Protein AF-A0ABD3VB30-F1 (afdb_monomer_lite)

Foldseek 3Di:
DPPPPPVVVVVVVVLLVCQQPVQVLLPDPVLLVDALVVLLVNLLALQRPDQLLSNVVSLLSNLCSQCVVVVHPSALVSSLVRNPCVVQSRQLLRHDPVSCVVPVVVRNVDDPVRSVVSNCVNVVNDPDPPRSHDNDHRDHDPPPPPPVPPPPPPPPPDPDDDDPPDD

InterPro domains:
  IPR011705 BTB/Kelch-associated [PF07707] (2-70)
  IPR011705 BTB/Kelch-associated [SM00875] (1-105)

pLDDT: mean 73.61, std 15.37, range [35.5, 89.62]

Structure (mmCIF, N/CA/C/O backbone):
data_AF-A0ABD3VB30-F1
#
_entry.id   AF-A0ABD3VB30-F1
#
loop_
_atom_site.group_PDB
_atom_site.id
_atom_site.type_symbol
_atom_site.label_atom_id
_atom_site.label_alt_id
_atom_site.label_comp_id
_atom_site.label_asym_id
_atom_site.label_entity_id
_atom_site.label_seq_id
_atom_site.pdbx_PDB_ins_code
_atom_site.Cartn_x
_atom_site.Cartn_y
_atom_site.Cartn_z
_atom_site.occupancy
_atom_site.B_iso_or_equiv
_atom_site.auth_seq_id
_atom_site.auth_comp_id
_atom_site.auth_asym_id
_atom_site.auth_atom_id
_atom_site.pdbx_PDB_model_num
ATOM 1 N N . GLN A 1 1 ? -38.540 21.978 3.008 1.00 35.50 1 GLN A N 1
ATOM 2 C CA . GLN A 1 1 ? -37.310 22.516 3.621 1.00 35.50 1 GLN A CA 1
ATOM 3 C C . GLN A 1 1 ? -36.183 21.569 3.245 1.00 35.50 1 GLN A C 1
ATOM 5 O O . GLN A 1 1 ? -36.237 20.411 3.635 1.00 35.50 1 GLN A O 1
ATOM 10 N N . ALA A 1 2 ? -35.261 22.002 2.384 1.00 47.16 2 ALA A N 1
ATOM 11 C CA . ALA A 1 2 ? -34.081 21.217 2.035 1.00 47.16 2 ALA A CA 1
ATOM 12 C C . ALA A 1 2 ? -33.052 21.445 3.144 1.00 47.16 2 ALA A C 1
ATOM 14 O O . ALA A 1 2 ? -32.508 22.540 3.268 1.00 47.16 2 ALA A O 1
ATOM 15 N N . GLN A 1 3 ? -32.883 20.448 4.011 1.00 53.75 3 GLN A N 1
ATOM 16 C CA . GLN A 1 3 ? -31.856 20.462 5.042 1.00 53.75 3 GLN A CA 1
ATOM 17 C C . GLN A 1 3 ? -30.512 20.403 4.309 1.00 53.75 3 GLN A C 1
ATOM 19 O O . GLN A 1 3 ? -30.186 19.378 3.712 1.00 53.75 3 GLN A O 1
ATOM 24 N N . ALA A 1 4 ? -29.769 21.508 4.298 1.00 54.00 4 ALA A N 1
ATOM 25 C CA . ALA A 1 4 ? -28.355 21.487 3.964 1.00 54.00 4 ALA A CA 1
ATOM 26 C C . ALA A 1 4 ? -27.682 20.610 5.024 1.00 54.00 4 ALA A C 1
ATOM 28 O O . ALA A 1 4 ? -27.424 21.050 6.141 1.00 54.00 4 ALA A O 1
ATOM 29 N N . LEU A 1 5 ? -27.543 19.320 4.726 1.00 52.91 5 LEU A N 1
ATOM 30 C CA . LEU A 1 5 ? -26.674 18.448 5.491 1.00 52.91 5 LEU A CA 1
ATOM 31 C C . LEU A 1 5 ? -25.276 18.987 5.221 1.00 52.91 5 LEU A C 1
ATOM 33 O O . LEU A 1 5 ? -24.788 18.842 4.103 1.00 52.91 5 LEU A O 1
ATOM 37 N N . ASP A 1 6 ? -24.711 19.687 6.206 1.00 56.53 6 ASP A N 1
ATOM 38 C CA . ASP A 1 6 ? -23.321 20.133 6.211 1.00 56.53 6 ASP A CA 1
ATOM 39 C C . ASP A 1 6 ? -22.453 19.003 5.642 1.00 56.53 6 ASP A C 1
ATOM 41 O O . ASP A 1 6 ? -22.332 17.938 6.253 1.00 56.53 6 ASP A O 1
ATOM 45 N N . GLU A 1 7 ? -21.903 19.188 4.436 1.00 57.97 7 GLU A N 1
ATOM 46 C CA . GLU A 1 7 ? -21.161 18.143 3.707 1.00 57.97 7 GLU A CA 1
ATOM 47 C C . GLU A 1 7 ? -20.007 17.558 4.548 1.00 57.97 7 GLU A C 1
ATOM 49 O O . GLU A 1 7 ? -19.582 16.416 4.358 1.00 57.97 7 GLU A O 1
ATOM 54 N N . THR A 1 8 ? -19.539 18.324 5.534 1.00 60.62 8 THR A N 1
ATOM 55 C CA . THR A 1 8 ? -18.511 17.958 6.509 1.00 60.62 8 THR A CA 1
ATOM 56 C C . THR A 1 8 ? -18.956 16.868 7.489 1.00 60.62 8 THR A C 1
ATOM 58 O O . THR A 1 8 ? -18.153 15.995 7.822 1.00 60.62 8 THR A O 1
ATOM 61 N N . ASP A 1 9 ? -20.221 16.850 7.912 1.00 65.31 9 ASP A N 1
ATOM 62 C CA . ASP A 1 9 ? -20.732 15.880 8.890 1.00 65.31 9 ASP A CA 1
ATOM 63 C C . ASP A 1 9 ? -20.944 14.497 8.251 1.00 65.31 9 ASP A C 1
ATOM 65 O O . ASP A 1 9 ? -20.648 13.459 8.852 1.00 65.31 9 ASP A O 1
ATOM 69 N N . LEU A 1 10 ? -21.384 14.473 6.986 1.00 71.62 10 LEU A N 1
ATOM 70 C CA . LEU A 1 10 ? -21.533 13.235 6.220 1.00 71.62 10 LEU A CA 1
ATOM 71 C C . LEU A 1 10 ? -20.173 12.614 5.885 1.00 71.62 10 LEU A C 1
ATOM 73 O O . LEU A 1 10 ? -19.992 11.412 6.073 1.00 71.62 10 LEU A O 1
ATOM 77 N N . SER A 1 11 ? -19.210 13.431 5.446 1.00 72.75 11 SER A N 1
ATOM 78 C CA . SER A 1 11 ? -17.846 12.974 5.158 1.00 72.75 11 SER A CA 1
ATOM 79 C C . SER A 1 11 ? -17.193 12.331 6.388 1.00 72.75 11 SER A C 1
ATOM 81 O O . SER A 1 11 ? -16.650 11.227 6.299 1.00 72.75 11 SER A O 1
ATOM 83 N N . SER A 1 12 ? -17.348 12.958 7.561 1.00 73.12 12 SER A N 1
ATOM 84 C CA . SER A 1 12 ? -16.857 12.423 8.836 1.00 73.12 12 SER A CA 1
ATOM 85 C C . SER A 1 12 ? -17.501 11.073 9.180 1.00 73.12 12 SER A C 1
ATOM 87 O O . SER A 1 12 ? -16.804 10.087 9.411 1.00 73.12 12 SER A O 1
ATOM 89 N N . LYS A 1 13 ? -18.836 10.974 9.101 1.00 78.88 13 LYS A N 1
ATOM 90 C CA . LYS A 1 13 ? -19.569 9.721 9.366 1.00 78.88 13 LYS A CA 1
ATOM 91 C C . LYS A 1 13 ? -19.205 8.590 8.403 1.00 78.88 13 LYS A C 1
ATOM 93 O O . LYS A 1 13 ? -19.148 7.428 8.809 1.00 78.88 13 LYS A O 1
ATOM 98 N N . CYS A 1 14 ? -18.976 8.904 7.130 1.00 80.19 14 CYS A N 1
ATOM 99 C CA . CYS A 1 14 ? -18.524 7.926 6.145 1.00 80.19 14 CYS A CA 1
ATOM 100 C C . CYS A 1 14 ? -17.119 7.415 6.474 1.00 80.19 14 CYS A C 1
ATOM 102 O O . CYS A 1 14 ? -16.885 6.206 6.432 1.00 80.19 14 CYS A O 1
ATOM 104 N N . LEU A 1 15 ? -16.200 8.311 6.841 1.00 79.50 15 LEU A N 1
ATOM 105 C CA . LEU A 1 15 ? -14.850 7.928 7.238 1.00 79.50 15 LEU A CA 1
ATOM 106 C C . LEU A 1 15 ? -14.857 7.082 8.517 1.00 79.50 15 LEU A C 1
ATOM 108 O O . LEU A 1 15 ? -14.156 6.073 8.566 1.00 79.50 15 LEU A O 1
ATOM 112 N N . ASP A 1 16 ? -15.695 7.410 9.501 1.00 81.88 16 ASP A N 1
ATOM 113 C CA . ASP A 1 16 ? -15.880 6.604 10.716 1.00 81.88 16 ASP A CA 1
ATOM 114 C C . ASP A 1 16 ? -16.354 5.184 10.387 1.00 81.88 16 ASP A C 1
ATOM 116 O O . ASP A 1 16 ? -15.832 4.201 10.921 1.00 81.88 16 ASP A O 1
ATOM 120 N N . PHE A 1 17 ? -17.319 5.053 9.473 1.00 83.38 17 PHE A N 1
ATOM 121 C CA . PHE A 1 17 ? -17.816 3.751 9.037 1.00 83.38 17 PHE A CA 1
ATOM 122 C C . PHE A 1 17 ? -16.722 2.919 8.356 1.00 83.38 17 PHE A C 1
ATOM 124 O O . PHE A 1 17 ? -16.582 1.729 8.654 1.00 83.38 17 PHE A O 1
ATOM 131 N N . ILE A 1 18 ? -15.928 3.541 7.479 1.00 83.88 18 ILE A N 1
ATOM 132 C CA . ILE A 1 18 ? -14.788 2.891 6.815 1.00 83.88 18 ILE A CA 1
ATOM 133 C C . ILE A 1 18 ? -13.742 2.474 7.849 1.00 83.88 18 ILE A C 1
ATOM 135 O O . ILE A 1 18 ? -13.238 1.357 7.806 1.00 83.88 18 ILE A O 1
ATOM 139 N N . THR A 1 19 ? -13.460 3.345 8.815 1.00 81.88 19 THR A N 1
ATOM 140 C CA . THR A 1 19 ? -12.479 3.113 9.877 1.00 81.88 19 THR A CA 1
ATOM 141 C C . THR A 1 19 ? -12.873 1.906 10.733 1.00 81.88 19 THR A C 1
ATOM 143 O O . THR A 1 19 ? -12.047 1.028 10.991 1.00 81.88 19 THR A O 1
ATOM 146 N N . GLN A 1 20 ? -14.156 1.791 11.088 1.00 83.06 20 GLN A N 1
ATOM 147 C CA . GLN A 1 20 ? -14.700 0.659 11.845 1.00 83.06 20 GLN A CA 1
ATOM 148 C C . GLN A 1 20 ? -14.728 -0.651 11.046 1.00 83.06 20 GLN A C 1
ATOM 150 O O . GLN A 1 20 ? -14.492 -1.718 11.613 1.00 83.06 20 GLN A O 1
ATOM 155 N N . ASN A 1 21 ? -14.993 -0.579 9.739 1.00 82.94 21 ASN A N 1
ATOM 156 C CA . ASN A 1 21 ? -15.142 -1.739 8.856 1.00 82.94 21 ASN A CA 1
ATOM 157 C C . ASN A 1 21 ? -13.941 -1.932 7.916 1.00 82.94 21 ASN A C 1
ATOM 159 O O . ASN A 1 21 ? -14.098 -2.511 6.843 1.00 82.94 21 ASN A O 1
ATOM 163 N N . GLY A 1 22 ? -12.750 -1.473 8.316 1.00 82.31 22 GLY A N 1
ATOM 164 C CA . GLY A 1 22 ? -11.559 -1.430 7.460 1.00 82.31 22 GLY A CA 1
ATOM 165 C C . GLY A 1 22 ? -11.273 -2.744 6.734 1.00 82.31 22 GLY A C 1
ATOM 166 O O . GLY A 1 22 ? -11.151 -2.745 5.515 1.00 82.31 22 GLY A O 1
ATOM 167 N N . HIS A 1 23 ? -11.267 -3.865 7.460 1.00 83.19 23 HIS A N 1
ATOM 168 C CA . HIS A 1 23 ? -11.103 -5.207 6.886 1.00 83.19 23 HIS A CA 1
ATOM 169 C C . HIS A 1 23 ? -12.081 -5.520 5.735 1.00 83.19 23 HIS A C 1
ATOM 171 O O . HIS A 1 23 ? -11.662 -6.012 4.693 1.00 83.19 23 HIS A O 1
ATOM 177 N N . LEU A 1 24 ? -13.374 -5.195 5.875 1.00 83.62 24 LEU A N 1
ATOM 178 C CA . LEU A 1 24 ? -14.367 -5.453 4.825 1.00 83.62 24 LEU A CA 1
ATOM 179 C C . LEU A 1 24 ? -14.159 -4.536 3.629 1.00 83.62 24 LEU A C 1
ATOM 181 O O . LEU A 1 24 ? -14.258 -4.991 2.494 1.00 83.62 24 LEU A O 1
ATOM 185 N N . VAL A 1 25 ? -13.891 -3.253 3.891 1.00 85.75 25 VAL A N 1
ATOM 186 C CA . VAL A 1 25 ? -13.749 -2.228 2.851 1.00 85.75 25 VAL A CA 1
ATOM 187 C C . VAL A 1 25 ? -12.532 -2.507 1.977 1.00 85.75 25 VAL A C 1
ATOM 189 O O . VAL A 1 25 ? -12.643 -2.412 0.760 1.00 85.75 25 VAL A O 1
ATOM 192 N N . LEU A 1 26 ? -11.404 -2.901 2.574 1.00 84.75 26 LEU A N 1
ATOM 193 C CA . LEU A 1 26 ? -10.171 -3.209 1.842 1.00 84.75 26 LEU A CA 1
ATOM 194 C C . LEU A 1 26 ? -10.295 -4.456 0.957 1.00 84.75 26 LEU A C 1
ATOM 196 O O . LEU A 1 26 ? -9.624 -4.537 -0.064 1.00 84.75 26 LEU A O 1
ATOM 200 N N . GLN A 1 27 ? -11.165 -5.402 1.318 1.00 81.44 27 GLN A N 1
ATOM 201 C CA . GLN A 1 27 ? -11.420 -6.611 0.528 1.00 81.44 27 GLN A CA 1
ATOM 202 C C . GLN A 1 27 ? -12.410 -6.384 -0.629 1.00 81.44 27 GLN A C 1
ATOM 204 O O . GLN A 1 27 ? -12.582 -7.265 -1.471 1.00 81.44 27 GLN A O 1
ATOM 209 N N . GLN A 1 28 ? -13.101 -5.239 -0.684 1.00 83.62 28 GLN A N 1
ATOM 210 C CA . GLN A 1 28 ? -14.026 -4.958 -1.781 1.00 83.62 28 GLN A CA 1
ATOM 211 C C . GLN A 1 28 ? -13.275 -4.524 -3.041 1.00 83.62 28 GLN A C 1
ATOM 213 O O . GLN A 1 28 ? -12.487 -3.584 -3.009 1.00 83.62 28 GLN A O 1
ATOM 218 N N . LEU A 1 29 ? -13.663 -5.074 -4.194 1.00 77.94 29 LEU A N 1
ATOM 219 C CA . LEU A 1 29 ? -13.199 -4.610 -5.514 1.00 77.94 29 LEU A CA 1
ATOM 220 C C . LEU A 1 29 ? -13.526 -3.128 -5.769 1.00 77.94 29 LEU A C 1
ATOM 222 O O . LEU A 1 29 ? -12.860 -2.440 -6.541 1.00 77.94 29 LEU A O 1
ATOM 226 N N . SER A 1 30 ? -14.557 -2.598 -5.106 1.00 82.00 30 SER A N 1
ATOM 227 C CA . SER A 1 30 ? -14.890 -1.172 -5.163 1.00 82.00 30 SER A CA 1
ATOM 228 C C . SER A 1 30 ? -13.769 -0.282 -4.617 1.00 82.00 30 SER A C 1
ATOM 230 O O . SER A 1 30 ? -13.663 0.866 -5.039 1.00 82.00 30 SER A O 1
ATOM 232 N N . PHE A 1 31 ? -12.919 -0.798 -3.724 1.00 82.75 31 PHE A N 1
ATOM 233 C CA . PHE A 1 31 ? -11.781 -0.063 -3.181 1.00 82.75 31 PHE A CA 1
ATOM 234 C C . PHE A 1 31 ? -10.715 0.224 -4.244 1.00 82.75 31 PHE A C 1
ATOM 236 O O . PHE A 1 31 ? -10.169 1.323 -4.288 1.00 82.75 31 PHE A O 1
ATOM 243 N N . GLU A 1 32 ? -10.488 -0.713 -5.165 1.00 82.19 32 GLU A N 1
ATOM 244 C CA . GLU A 1 32 ? -9.533 -0.573 -6.274 1.00 82.19 32 GLU A CA 1
ATOM 245 C C . GLU A 1 32 ? -9.951 0.486 -7.309 1.00 82.19 32 GLU A C 1
ATOM 247 O O . GLU A 1 32 ? -9.162 0.857 -8.176 1.00 82.19 32 GLU A O 1
ATOM 252 N N . ASN A 1 33 ? -11.193 0.974 -7.230 1.00 83.56 33 ASN A N 1
ATOM 253 C CA . ASN A 1 33 ? -11.726 2.033 -8.089 1.00 83.56 33 ASN A CA 1
ATOM 254 C C . ASN A 1 33 ? -11.655 3.426 -7.441 1.00 83.56 33 ASN A C 1
ATOM 256 O O . ASN A 1 33 ? -12.040 4.418 -8.065 1.00 83.56 33 ASN A O 1
ATOM 260 N N . LEU A 1 34 ? -11.211 3.519 -6.184 1.00 84.94 34 LEU A N 1
ATOM 261 C CA . LEU A 1 34 ? -11.086 4.794 -5.485 1.00 84.94 34 LEU A CA 1
ATOM 262 C C . LEU A 1 34 ? -9.894 5.600 -6.004 1.00 84.94 34 LEU A C 1
ATOM 264 O O . LEU A 1 34 ? -8.911 5.060 -6.497 1.00 84.94 34 LEU A O 1
ATOM 268 N N . SER A 1 35 ? -9.957 6.924 -5.850 1.00 84.44 35 SER A N 1
ATOM 269 C CA . SER A 1 35 ? -8.809 7.773 -6.174 1.00 84.44 35 SER A CA 1
ATOM 270 C C . SER A 1 35 ? -7.669 7.563 -5.173 1.00 84.44 35 SER A C 1
ATOM 272 O O . SER A 1 35 ? -7.907 7.325 -3.984 1.00 84.44 35 SER A O 1
ATOM 274 N N . SER A 1 36 ? -6.425 7.736 -5.628 1.00 81.88 36 SER A N 1
ATOM 275 C CA . SER A 1 36 ? -5.237 7.674 -4.766 1.00 81.88 36 SER A CA 1
ATOM 276 C C . SER A 1 36 ? -5.339 8.602 -3.551 1.00 81.88 36 SER A C 1
ATOM 278 O O . SER A 1 36 ? -4.949 8.211 -2.455 1.00 81.88 36 SER A O 1
ATOM 280 N N . TYR A 1 37 ? -5.937 9.786 -3.719 1.00 83.00 37 TYR A N 1
ATOM 281 C CA . TYR A 1 37 ? -6.192 10.739 -2.638 1.00 83.00 37 TYR A CA 1
ATOM 282 C C . TYR A 1 37 ? -7.148 10.183 -1.571 1.00 83.00 37 TYR A C 1
ATOM 284 O O . TYR A 1 37 ? -6.873 10.276 -0.376 1.00 83.00 37 TYR A O 1
ATOM 292 N N . CYS A 1 38 ? -8.258 9.563 -1.984 1.00 84.00 38 CYS A N 1
ATOM 293 C CA . CYS A 1 38 ? -9.205 8.948 -1.050 1.00 84.00 38 CYS A CA 1
ATOM 294 C C . CYS A 1 38 ? -8.544 7.817 -0.256 1.00 84.00 38 CYS A C 1
ATOM 296 O O . CYS A 1 38 ? -8.723 7.719 0.956 1.00 84.00 38 CYS A O 1
ATOM 298 N N . VAL A 1 39 ? -7.749 6.985 -0.929 1.00 86.25 39 VAL A N 1
ATOM 299 C CA . VAL A 1 39 ? -7.036 5.884 -0.277 1.00 86.25 39 VAL A CA 1
ATOM 300 C C . VAL A 1 39 ? -5.971 6.410 0.685 1.00 86.25 39 VAL A C 1
ATOM 302 O O . VAL A 1 39 ? -5.839 5.896 1.795 1.00 86.25 39 VAL A O 1
ATOM 305 N N . GLU A 1 40 ? -5.270 7.484 0.326 1.00 85.75 40 GLU A N 1
ATOM 306 C CA . GLU A 1 40 ? -4.315 8.154 1.210 1.00 85.75 40 GLU A CA 1
ATOM 307 C C . GLU A 1 40 ? -4.979 8.639 2.505 1.00 85.75 40 GLU A C 1
ATOM 309 O O . GLU A 1 40 ? -4.444 8.406 3.590 1.00 85.75 40 GLU A O 1
ATOM 314 N N . LEU A 1 41 ? -6.167 9.247 2.417 1.00 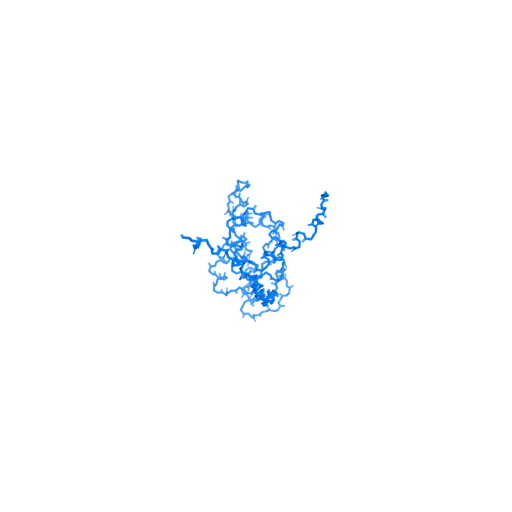83.19 41 LEU A N 1
ATOM 315 C CA . LEU A 1 41 ? -6.931 9.679 3.590 1.00 83.19 41 LEU A CA 1
ATOM 316 C C . LEU A 1 41 ? -7.298 8.510 4.510 1.00 83.19 41 LEU A C 1
ATOM 318 O O . LEU A 1 41 ? -7.182 8.649 5.727 1.00 83.19 41 LEU A O 1
ATOM 322 N N . ILE A 1 42 ? -7.699 7.369 3.942 1.00 84.94 42 ILE A N 1
ATOM 323 C CA . ILE A 1 42 ? -8.078 6.165 4.697 1.00 84.94 42 ILE A CA 1
ATOM 324 C C . ILE A 1 42 ? -6.851 5.536 5.371 1.00 84.94 42 ILE A C 1
ATOM 326 O O . ILE A 1 42 ? -6.888 5.202 6.554 1.00 84.94 42 ILE A O 1
ATOM 330 N N . ILE A 1 43 ? -5.735 5.392 4.649 1.00 83.00 43 ILE A N 1
ATOM 331 C CA . ILE A 1 43 ? -4.521 4.742 5.169 1.00 83.00 43 ILE A CA 1
ATOM 332 C C . ILE A 1 43 ? -3.834 5.602 6.234 1.00 83.00 43 ILE A C 1
ATOM 334 O O . ILE A 1 43 ? -3.306 5.052 7.207 1.00 83.00 43 ILE A O 1
ATOM 338 N N . LYS A 1 44 ? -3.893 6.935 6.098 1.00 81.94 44 LYS A N 1
ATOM 339 C CA . LYS A 1 44 ? -3.397 7.879 7.110 1.00 81.94 44 LYS A CA 1
ATOM 340 C C . LYS A 1 44 ? -4.103 7.733 8.457 1.00 81.94 44 LYS A C 1
ATOM 342 O O . LYS A 1 44 ? -3.476 8.013 9.480 1.00 81.94 44 LYS A O 1
ATOM 347 N N . GLN A 1 45 ? -5.354 7.265 8.491 1.00 79.25 45 GLN A N 1
ATOM 348 C CA . GLN A 1 45 ? -6.054 7.051 9.756 1.00 79.25 45 GLN A CA 1
ATOM 349 C C . GLN A 1 45 ? -5.357 5.972 10.594 1.00 79.25 45 GLN A C 1
ATOM 351 O O . GLN A 1 45 ? -5.179 4.820 10.182 1.00 79.25 45 GLN A O 1
ATOM 356 N N . ASN A 1 46 ? -4.975 6.349 11.816 1.00 74.56 46 ASN A N 1
ATOM 357 C CA . ASN A 1 46 ? -4.398 5.429 12.800 1.00 74.56 46 ASN A CA 1
ATOM 358 C C . ASN A 1 46 ? -5.442 4.469 13.387 1.00 74.56 46 ASN A C 1
ATOM 360 O O . ASN A 1 46 ? -5.069 3.489 14.023 1.00 74.56 46 ASN A O 1
ATOM 364 N N . GLU A 1 47 ? -6.725 4.753 13.184 1.00 76.88 47 GLU A N 1
ATOM 365 C CA . GLU A 1 47 ? -7.845 4.062 13.822 1.00 76.88 47 GLU A CA 1
ATOM 366 C C . GLU A 1 47 ? -8.471 2.962 12.959 1.00 76.88 47 GLU A C 1
ATOM 368 O O . GLU A 1 47 ? -9.397 2.286 13.403 1.00 76.88 47 GLU A O 1
ATOM 373 N N . LEU A 1 48 ? -7.964 2.757 11.737 1.00 81.44 48 LEU A N 1
ATOM 374 C CA . LEU A 1 48 ? -8.505 1.771 10.801 1.00 81.44 48 LEU A CA 1
ATOM 375 C C . LEU A 1 48 ? -8.387 0.350 11.373 1.00 81.44 48 LEU A C 1
ATOM 377 O O . LEU A 1 48 ? -7.283 -0.141 11.624 1.00 81.44 48 LEU A O 1
ATOM 381 N N . CYS A 1 49 ? -9.525 -0.327 11.519 1.00 81.12 49 CYS A N 1
ATOM 382 C CA . CYS A 1 49 ? -9.624 -1.726 11.929 1.00 81.12 49 CYS A CA 1
ATOM 383 C C . CYS A 1 49 ? -9.262 -2.675 10.770 1.00 81.12 49 CYS A C 1
ATOM 385 O O . CYS A 1 49 ? -10.146 -3.299 10.177 1.00 81.12 49 CYS A O 1
ATOM 387 N N . ALA A 1 50 ? -7.973 -2.772 10.436 1.00 83.31 50 ALA A N 1
ATOM 388 C CA . ALA A 1 50 ? -7.439 -3.680 9.417 1.00 83.31 50 ALA A CA 1
ATOM 389 C C . ALA A 1 50 ? -6.020 -4.150 9.765 1.00 83.31 50 ALA A C 1
ATOM 391 O O . ALA A 1 50 ? -5.287 -3.456 10.478 1.00 83.31 50 ALA A O 1
ATOM 392 N N . LYS A 1 51 ? -5.620 -5.313 9.241 1.00 84.44 51 LYS A N 1
ATOM 393 C CA . LYS A 1 51 ? -4.218 -5.749 9.301 1.00 84.44 51 LYS A CA 1
ATOM 394 C C . LYS A 1 51 ? -3.399 -4.998 8.255 1.00 84.44 51 LYS A C 1
ATOM 396 O O . LYS A 1 51 ? -3.894 -4.701 7.172 1.00 84.44 51 LYS A O 1
ATOM 401 N N . GLU A 1 52 ? -2.126 -4.731 8.538 1.00 86.50 52 GLU A N 1
ATOM 402 C CA . GLU A 1 52 ? -1.259 -4.065 7.551 1.00 86.50 52 GLU A CA 1
ATOM 403 C C . GLU A 1 52 ? -1.013 -4.930 6.303 1.00 86.50 52 GLU A C 1
ATOM 405 O O . GLU A 1 52 ? -0.795 -4.384 5.227 1.00 86.50 52 GLU A O 1
ATOM 410 N N . GLU A 1 53 ? -1.129 -6.258 6.419 1.00 86.50 53 GLU A N 1
ATOM 411 C CA . GLU A 1 53 ? -1.110 -7.185 5.276 1.00 86.50 53 GLU A CA 1
ATOM 412 C C . GLU A 1 53 ? -2.248 -6.878 4.290 1.00 86.50 53 GLU A C 1
ATOM 414 O O . GLU A 1 53 ? -2.001 -6.715 3.098 1.00 86.50 53 GLU A O 1
ATOM 419 N N . GLU A 1 54 ? -3.476 -6.705 4.796 1.00 87.31 54 GLU A N 1
ATOM 420 C CA . GLU A 1 54 ? -4.658 -6.377 3.983 1.00 87.31 54 GLU A CA 1
ATOM 421 C C . GLU A 1 54 ? -4.530 -4.989 3.349 1.00 87.31 54 GLU A C 1
ATOM 423 O O . GLU A 1 54 ? -4.909 -4.776 2.201 1.00 87.31 54 GLU A O 1
ATOM 428 N N . VAL A 1 55 ? -3.958 -4.032 4.086 1.00 87.75 55 VAL A N 1
ATOM 429 C CA . VAL A 1 55 ? -3.695 -2.682 3.570 1.00 87.75 55 VAL A CA 1
ATOM 430 C C . VAL A 1 55 ? -2.693 -2.742 2.420 1.00 87.75 55 VAL A C 1
ATOM 432 O O . VAL A 1 55 ? -2.890 -2.075 1.407 1.00 87.75 55 VAL A O 1
ATOM 435 N N . TYR A 1 56 ? -1.635 -3.544 2.553 1.00 88.50 56 TYR A N 1
ATOM 436 C CA . TYR A 1 56 ? -0.646 -3.720 1.496 1.00 88.50 56 TYR A CA 1
ATOM 437 C C . TYR A 1 56 ? -1.259 -4.351 0.240 1.00 88.50 56 TYR A C 1
ATOM 439 O O . TYR A 1 56 ? -1.050 -3.838 -0.860 1.00 88.50 56 TYR A O 1
ATOM 447 N N . GLU A 1 57 ? -2.054 -5.415 0.394 1.00 88.38 57 GLU A N 1
ATOM 448 C CA . GLU A 1 57 ? -2.745 -6.054 -0.734 1.00 88.38 57 GLU A CA 1
ATOM 449 C C . GLU A 1 57 ? -3.704 -5.089 -1.435 1.00 88.38 57 GLU A C 1
ATOM 451 O O . GLU A 1 57 ? -3.672 -4.977 -2.661 1.00 88.38 57 GLU A O 1
ATOM 456 N N . ALA A 1 58 ? -4.486 -4.323 -0.675 1.00 88.12 58 ALA A N 1
ATOM 457 C CA . ALA A 1 58 ? -5.416 -3.348 -1.231 1.00 88.12 58 ALA A CA 1
ATOM 458 C C . ALA A 1 58 ? -4.697 -2.222 -1.997 1.00 88.12 58 ALA A C 1
ATOM 460 O O . ALA A 1 58 ? -5.136 -1.817 -3.073 1.00 88.12 58 ALA A O 1
ATOM 461 N N . VAL A 1 59 ? -3.559 -1.731 -1.488 1.00 88.00 59 VAL A N 1
ATOM 462 C CA . VAL A 1 59 ? -2.741 -0.724 -2.191 1.00 88.00 59 VAL A CA 1
ATOM 463 C C . VAL A 1 59 ? -2.128 -1.299 -3.465 1.00 88.00 59 VAL A C 1
ATOM 465 O O . VAL A 1 59 ? -2.062 -0.609 -4.484 1.00 88.00 59 VAL A O 1
ATOM 468 N N . LYS A 1 60 ? -1.698 -2.561 -3.437 1.00 88.19 60 LYS A N 1
ATOM 469 C CA . LYS A 1 60 ? -1.188 -3.250 -4.622 1.00 88.19 60 LYS A CA 1
ATOM 470 C C . LYS A 1 60 ? -2.276 -3.410 -5.688 1.00 88.19 60 LYS A C 1
ATOM 472 O O . LYS A 1 60 ? -2.024 -3.079 -6.845 1.00 88.19 60 LYS A O 1
ATOM 477 N N . GLY A 1 61 ? -3.474 -3.856 -5.305 1.00 88.56 61 GLY A N 1
ATOM 478 C CA . GLY A 1 61 ? -4.627 -3.962 -6.207 1.00 88.56 61 GLY A CA 1
ATOM 479 C C . GLY A 1 61 ? -5.005 -2.609 -6.810 1.00 88.56 61 GLY A C 1
ATOM 480 O O . GLY A 1 61 ? -5.142 -2.482 -8.026 1.00 88.56 61 GLY A O 1
ATOM 481 N N . LEU A 1 62 ? -5.026 -1.555 -5.989 1.00 88.88 62 LEU A N 1
ATOM 482 C CA . LEU A 1 62 ? -5.222 -0.182 -6.456 1.00 88.88 62 LEU A CA 1
ATOM 483 C C . LEU A 1 62 ? -4.165 0.233 -7.489 1.00 88.88 62 LEU A C 1
ATOM 485 O O . LEU A 1 62 ? -4.511 0.805 -8.518 1.00 88.88 62 LEU A O 1
ATOM 489 N N . ALA A 1 63 ? -2.883 -0.051 -7.241 1.00 88.81 63 ALA A N 1
ATOM 490 C CA . ALA A 1 63 ? -1.812 0.282 -8.178 1.00 88.81 63 ALA A CA 1
ATOM 491 C C . ALA A 1 63 ? -2.007 -0.412 -9.532 1.00 88.81 63 ALA A C 1
ATOM 49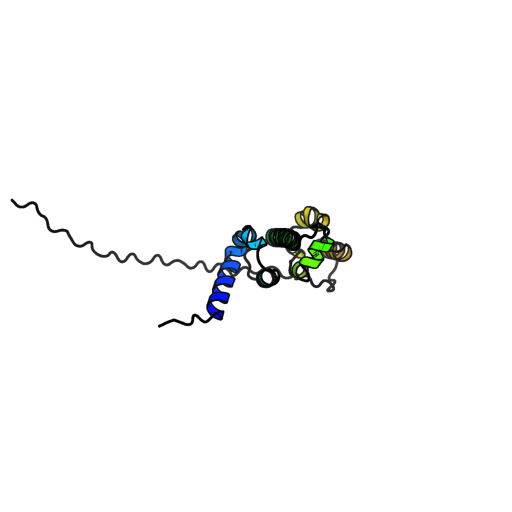3 O O . ALA A 1 63 ? -1.825 0.213 -10.575 1.00 88.81 63 ALA A O 1
ATOM 494 N N . GLN A 1 64 ? -2.412 -1.684 -9.519 1.00 89.00 64 GLN A N 1
ATOM 495 C CA . GLN A 1 64 ? -2.698 -2.456 -10.727 1.00 89.00 64 GLN A CA 1
ATOM 496 C C . GLN A 1 64 ? -3.908 -1.900 -11.486 1.00 89.00 64 GLN A C 1
ATOM 498 O O . GLN A 1 64 ? -3.821 -1.684 -12.696 1.00 89.00 64 GLN A O 1
ATOM 503 N N . SER A 1 65 ? -5.001 -1.613 -10.777 1.00 89.38 65 SER A N 1
ATOM 504 C CA . SER A 1 65 ? -6.220 -1.016 -11.332 1.00 89.38 65 SER A CA 1
ATOM 505 C C . SER A 1 65 ? -5.954 0.368 -11.937 1.00 89.38 65 SER A C 1
ATOM 507 O O . SER A 1 65 ? -6.320 0.644 -13.080 1.00 89.38 65 SER A O 1
ATOM 509 N N . GLU A 1 66 ? -5.216 1.232 -11.237 1.00 88.44 66 GLU A N 1
ATOM 510 C CA . GLU A 1 66 ? -4.835 2.550 -11.748 1.00 88.44 66 GLU A CA 1
ATOM 511 C C . GLU A 1 66 ? -3.859 2.460 -12.934 1.00 88.44 66 GLU A C 1
ATOM 513 O O . GLU A 1 66 ? -3.972 3.246 -13.877 1.00 88.44 66 GLU A O 1
ATOM 518 N N . CYS A 1 67 ? -2.933 1.492 -12.946 1.00 89.19 67 CYS A N 1
ATOM 519 C CA . CYS A 1 67 ? -2.108 1.205 -14.124 1.00 89.19 67 CYS A CA 1
ATOM 520 C C . CYS A 1 67 ? -2.976 0.805 -15.326 1.00 89.19 67 CYS A C 1
ATOM 522 O O . CYS A 1 67 ? -2.792 1.358 -16.413 1.00 89.19 67 CYS A O 1
ATOM 524 N N . ALA A 1 68 ? -3.956 -0.083 -15.125 1.00 88.75 68 ALA A N 1
ATOM 525 C CA . ALA A 1 68 ? -4.897 -0.494 -16.164 1.00 88.75 68 ALA A CA 1
ATOM 526 C C . ALA A 1 68 ? -5.728 0.692 -16.679 1.00 88.75 68 ALA A C 1
ATOM 528 O O . ALA A 1 68 ? -5.825 0.899 -17.887 1.00 88.75 68 ALA A O 1
ATOM 529 N N . ARG A 1 69 ? -6.235 1.548 -15.781 1.00 88.19 69 ARG A N 1
ATOM 530 C CA . ARG A 1 69 ? -6.987 2.765 -16.130 1.00 88.19 69 ARG A CA 1
ATOM 531 C C . ARG A 1 69 ? -6.167 3.751 -16.962 1.00 88.19 69 ARG A C 1
ATOM 533 O O . ARG A 1 69 ? -6.710 4.444 -17.819 1.00 88.19 69 ARG A O 1
ATOM 540 N N . ARG A 1 70 ? -4.857 3.816 -16.719 1.00 86.38 70 ARG A N 1
ATOM 541 C CA . ARG A 1 70 ? -3.915 4.659 -17.470 1.00 86.38 70 ARG A CA 1
ATOM 542 C C . ARG A 1 70 ? -3.365 3.981 -18.730 1.00 86.38 70 ARG A C 1
ATOM 544 O O . ARG A 1 70 ? -2.583 4.611 -19.434 1.00 86.38 70 ARG A O 1
ATOM 551 N N . ASN A 1 71 ? -3.771 2.742 -19.029 1.00 86.88 71 ASN A N 1
ATOM 552 C CA . ASN A 1 71 ? -3.239 1.908 -20.115 1.00 86.88 71 ASN A CA 1
ATOM 553 C C . ASN A 1 71 ? -1.711 1.720 -20.049 1.00 86.88 71 ASN A C 1
ATOM 555 O O . ASN A 1 71 ? -1.025 1.716 -21.069 1.00 86.88 71 ASN A O 1
ATOM 559 N N . ILE A 1 72 ? -1.166 1.584 -18.838 1.00 89.62 72 ILE A N 1
ATOM 560 C CA . ILE A 1 72 ? 0.264 1.370 -18.596 1.00 89.62 72 ILE A CA 1
ATOM 561 C C . ILE A 1 72 ? 0.468 -0.057 -18.085 1.00 89.62 72 ILE A C 1
ATOM 563 O O . ILE A 1 72 ? -0.301 -0.546 -17.260 1.00 89.62 72 ILE A O 1
ATOM 567 N N . THR A 1 73 ? 1.539 -0.719 -18.524 1.00 88.12 73 THR A N 1
ATOM 568 C CA . THR A 1 73 ? 1.912 -2.041 -18.008 1.00 88.12 73 THR A CA 1
ATOM 569 C C . THR A 1 73 ? 2.172 -1.977 -16.495 1.00 88.12 73 THR A C 1
ATOM 571 O O . THR A 1 73 ? 2.971 -1.129 -16.068 1.00 88.12 73 THR A O 1
ATOM 574 N N . PRO A 1 74 ? 1.564 -2.866 -15.683 1.00 84.31 74 PRO A N 1
ATOM 575 C CA . PRO A 1 74 ? 1.762 -2.923 -14.235 1.00 84.31 74 PRO A CA 1
ATOM 576 C C . PRO A 1 74 ? 3.149 -3.496 -13.903 1.00 84.31 74 PRO A C 1
ATOM 578 O O . PRO A 1 74 ? 3.304 -4.643 -13.501 1.00 84.31 74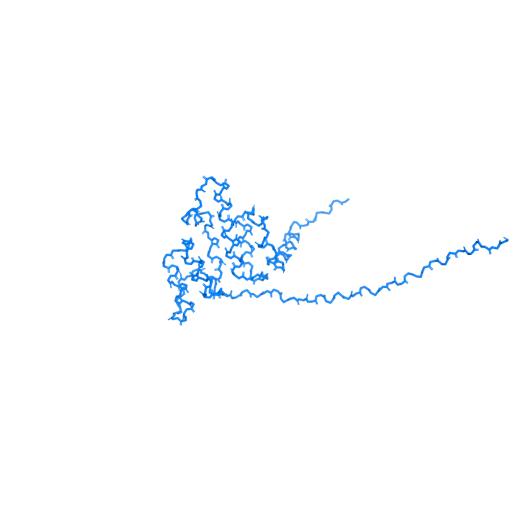 PRO A O 1
ATOM 581 N N . CYS A 1 75 ? 4.181 -2.687 -14.125 1.00 86.00 75 CYS A N 1
ATOM 582 C CA . CYS A 1 75 ? 5.550 -2.936 -13.683 1.00 86.00 75 CYS A CA 1
ATOM 583 C C . CYS A 1 75 ? 5.781 -2.251 -12.330 1.00 86.00 75 CYS A C 1
ATOM 585 O O . CYS A 1 75 ? 5.133 -1.241 -12.045 1.00 86.00 75 CYS A O 1
ATOM 587 N N . ALA A 1 76 ? 6.722 -2.748 -11.524 1.00 83.31 76 ALA A N 1
ATOM 588 C CA . ALA A 1 76 ? 7.066 -2.187 -10.216 1.00 83.31 76 ALA A CA 1
ATOM 589 C C . ALA A 1 76 ? 7.321 -0.668 -10.261 1.00 83.31 76 ALA A C 1
ATOM 591 O O . ALA A 1 76 ? 6.721 0.084 -9.491 1.00 83.31 76 ALA A O 1
ATOM 592 N N . ASP A 1 77 ? 8.094 -0.194 -11.243 1.00 85.00 77 ASP A N 1
ATOM 593 C CA . ASP A 1 77 ? 8.370 1.236 -11.437 1.00 85.00 77 ASP A CA 1
ATOM 594 C C . ASP A 1 77 ? 7.114 2.059 -11.745 1.00 85.00 77 ASP A C 1
ATOM 596 O O . ASP A 1 77 ? 6.950 3.186 -11.272 1.00 85.00 77 ASP A O 1
ATOM 600 N N . ASN A 1 78 ? 6.205 1.505 -12.549 1.00 86.75 78 ASN A N 1
ATOM 601 C CA . ASN A 1 78 ? 4.972 2.187 -12.934 1.00 86.75 78 ASN A CA 1
ATOM 602 C C . ASN A 1 78 ? 3.979 2.209 -11.776 1.00 86.75 78 ASN A C 1
ATOM 604 O O . ASN A 1 78 ? 3.391 3.255 -11.511 1.00 86.75 78 ASN A O 1
ATOM 608 N N . MET A 1 79 ? 3.850 1.099 -11.048 1.00 85.50 79 MET A N 1
ATOM 609 C CA . MET A 1 79 ? 3.060 1.032 -9.821 1.00 85.50 79 MET A CA 1
ATOM 610 C C . MET A 1 79 ? 3.573 2.057 -8.810 1.00 85.50 79 MET A C 1
ATOM 612 O O . MET A 1 79 ? 2.780 2.819 -8.266 1.00 85.50 79 MET A O 1
ATOM 616 N N . ARG A 1 80 ? 4.894 2.182 -8.637 1.00 85.19 80 ARG A N 1
ATOM 617 C CA . ARG A 1 80 ? 5.494 3.199 -7.765 1.00 85.19 80 ARG A CA 1
ATOM 618 C C . ARG A 1 80 ? 5.167 4.625 -8.217 1.00 85.19 80 ARG A C 1
ATOM 620 O O . ARG A 1 80 ? 4.782 5.450 -7.392 1.00 85.19 80 ARG A O 1
ATOM 627 N N . LYS A 1 81 ? 5.253 4.919 -9.519 1.00 84.75 81 LYS A N 1
ATOM 628 C CA . LYS A 1 81 ? 4.874 6.232 -10.082 1.00 84.75 81 LYS A CA 1
ATOM 629 C C . LYS A 1 81 ? 3.394 6.556 -9.881 1.00 84.75 81 LYS A C 1
ATOM 631 O O . LYS A 1 81 ? 3.054 7.703 -9.611 1.00 84.75 81 LYS A O 1
ATOM 636 N N . VAL A 1 82 ? 2.522 5.561 -10.026 1.00 85.44 82 VAL A N 1
ATOM 637 C CA . VAL A 1 82 ? 1.071 5.706 -9.854 1.00 85.44 82 VAL A CA 1
ATOM 638 C C . VAL A 1 82 ? 0.704 5.896 -8.383 1.00 85.44 82 VAL A C 1
ATOM 640 O O . VAL A 1 82 ? -0.112 6.760 -8.066 1.00 85.44 82 VAL A O 1
ATOM 643 N N . LEU A 1 83 ? 1.339 5.135 -7.492 1.00 82.56 83 LEU A N 1
ATOM 644 C CA . LEU A 1 83 ? 1.156 5.229 -6.047 1.00 82.56 83 LEU A CA 1
ATOM 645 C C . LEU A 1 83 ? 1.723 6.530 -5.470 1.00 82.56 83 LEU A C 1
ATOM 647 O O . LEU A 1 83 ? 1.223 7.013 -4.456 1.00 82.56 83 LEU A O 1
ATOM 651 N N . GLY A 1 84 ? 2.754 7.112 -6.089 1.00 82.81 84 GLY A N 1
ATOM 652 C CA . GLY A 1 84 ? 3.352 8.364 -5.632 1.00 82.81 84 GLY A CA 1
ATOM 653 C C . GLY A 1 84 ? 3.851 8.229 -4.194 1.00 82.81 84 GLY A C 1
ATOM 654 O O . GLY A 1 84 ? 4.720 7.412 -3.930 1.00 82.81 84 GLY A O 1
ATOM 655 N N . GLY A 1 85 ? 3.287 8.992 -3.253 1.00 79.88 85 GLY A N 1
ATOM 656 C CA . GLY A 1 85 ? 3.620 8.915 -1.822 1.00 79.88 85 GLY A CA 1
ATOM 657 C C . GLY A 1 85 ? 2.829 7.876 -1.017 1.00 79.88 85 GLY A C 1
ATOM 658 O O . GLY A 1 85 ? 3.127 7.671 0.157 1.00 79.88 85 GLY A O 1
ATOM 659 N N . LEU A 1 86 ? 1.844 7.200 -1.616 1.00 82.88 86 LEU A N 1
ATOM 660 C CA . LEU A 1 86 ? 0.922 6.321 -0.890 1.00 82.88 86 LEU A CA 1
ATOM 661 C C . LEU A 1 86 ? 1.633 5.143 -0.208 1.00 82.88 86 LEU A C 1
ATOM 663 O O . LEU A 1 86 ? 1.309 4.790 0.925 1.00 82.88 86 LEU A O 1
ATOM 667 N N . HIS A 1 87 ? 2.652 4.585 -0.866 1.00 81.06 87 HIS A N 1
ATOM 668 C CA . HIS A 1 87 ? 3.450 3.472 -0.344 1.00 81.06 87 HIS A CA 1
ATOM 669 C C . HIS A 1 87 ? 4.217 3.818 0.945 1.00 81.06 87 HIS A C 1
ATOM 671 O O . HIS A 1 87 ? 4.551 2.907 1.702 1.00 81.06 87 HIS A O 1
ATOM 677 N N . ASN A 1 88 ? 4.454 5.107 1.227 1.00 79.62 88 ASN A N 1
ATOM 678 C CA . ASN A 1 88 ? 5.126 5.575 2.447 1.00 79.62 88 ASN A CA 1
ATOM 679 C C . ASN A 1 88 ? 4.209 5.594 3.672 1.00 79.62 88 ASN A C 1
ATOM 681 O O . ASN A 1 88 ? 4.681 5.572 4.808 1.00 79.62 88 ASN A O 1
ATOM 685 N N . HIS A 1 89 ? 2.894 5.608 3.458 1.00 81.50 89 HIS A N 1
ATOM 686 C CA . HIS A 1 89 ? 1.917 5.600 4.543 1.00 81.50 89 HIS A CA 1
ATOM 687 C C . HIS A 1 89 ? 1.636 4.194 5.094 1.00 81.50 89 HIS A C 1
ATOM 689 O O . HIS A 1 89 ? 0.969 4.065 6.122 1.00 81.50 89 HIS A O 1
ATOM 695 N N . ILE A 1 90 ? 2.161 3.146 4.451 1.00 83.62 90 ILE A N 1
ATOM 696 C CA . ILE A 1 90 ? 2.031 1.758 4.905 1.00 83.62 90 ILE A CA 1
ATOM 697 C C . ILE A 1 90 ? 3.016 1.488 6.049 1.00 83.62 90 ILE A C 1
ATOM 699 O O . ILE A 1 90 ? 4.195 1.847 5.988 1.00 83.62 90 ILE A O 1
ATOM 703 N N . ARG A 1 91 ? 2.537 0.826 7.108 1.00 83.12 91 ARG A N 1
ATOM 704 C CA . ARG A 1 91 ? 3.319 0.529 8.317 1.00 83.12 91 ARG A CA 1
ATOM 705 C C . ARG A 1 91 ? 3.982 -0.844 8.227 1.00 83.12 91 ARG A C 1
ATOM 707 O O . ARG A 1 91 ? 3.607 -1.770 8.940 1.00 83.12 91 ARG A O 1
ATOM 714 N N . TYR A 1 92 ? 4.996 -0.980 7.375 1.00 81.44 92 TYR A N 1
ATOM 715 C CA . TYR A 1 92 ? 5.664 -2.268 7.123 1.00 81.44 92 TYR A CA 1
ATOM 716 C C . TYR A 1 92 ? 6.222 -2.954 8.384 1.00 81.44 92 TYR A C 1
ATOM 718 O O . TYR A 1 92 ? 6.234 -4.176 8.458 1.00 81.44 92 TYR A O 1
ATOM 726 N N . VAL A 1 93 ? 6.647 -2.184 9.394 1.00 78.62 93 VAL A N 1
ATOM 727 C CA . VAL A 1 93 ? 7.218 -2.714 10.652 1.00 78.62 93 VAL A CA 1
ATOM 728 C C . VAL A 1 93 ? 6.175 -3.445 11.514 1.00 78.62 93 VAL A C 1
ATOM 730 O O . VAL A 1 93 ? 6.532 -4.262 12.355 1.00 78.62 93 VAL A O 1
ATOM 733 N N . GLN A 1 94 ? 4.885 -3.166 11.312 1.00 79.81 94 GLN A N 1
ATOM 734 C CA . GLN A 1 94 ? 3.779 -3.803 12.042 1.00 79.81 94 GLN A CA 1
ATOM 735 C C . GLN A 1 94 ? 3.271 -5.084 11.364 1.00 79.81 94 GLN A C 1
ATOM 737 O O . GLN A 1 94 ? 2.393 -5.760 11.893 1.00 79.81 94 GLN A O 1
ATOM 742 N N . MET A 1 95 ? 3.789 -5.397 10.180 1.00 81.88 95 MET A N 1
ATOM 743 C CA . MET A 1 95 ? 3.404 -6.563 9.398 1.00 81.88 95 MET A CA 1
ATOM 744 C C . MET A 1 95 ? 4.228 -7.790 9.802 1.00 81.88 95 MET A C 1
ATOM 746 O O . MET A 1 95 ? 5.334 -7.660 10.334 1.00 81.88 95 MET A O 1
ATOM 750 N N . ASP A 1 96 ? 3.718 -8.991 9.525 1.00 86.12 96 ASP A N 1
ATOM 751 C CA . ASP A 1 96 ? 4.462 -10.213 9.812 1.00 86.12 96 ASP A CA 1
ATOM 752 C C . ASP A 1 96 ? 5.757 -10.298 8.980 1.00 86.12 96 ASP A C 1
ATOM 754 O O . ASP A 1 96 ? 5.779 -10.030 7.774 1.00 86.12 96 ASP A O 1
ATOM 758 N N . ARG A 1 97 ? 6.857 -10.696 9.630 1.00 84.75 97 ARG A N 1
ATOM 759 C CA . ARG A 1 97 ? 8.188 -10.791 9.007 1.00 84.75 97 ARG A CA 1
ATOM 760 C C . ARG A 1 97 ? 8.208 -11.782 7.847 1.00 84.75 97 ARG A C 1
ATOM 762 O O . ARG A 1 97 ? 8.894 -11.542 6.856 1.00 84.75 97 ARG A O 1
ATOM 769 N N . LYS A 1 98 ? 7.470 -12.889 7.973 1.00 86.62 98 LYS A N 1
ATOM 770 C CA . LYS A 1 98 ? 7.371 -13.907 6.928 1.00 86.62 98 LYS A CA 1
ATOM 771 C C . LYS A 1 98 ? 6.628 -13.350 5.723 1.00 86.62 98 LYS A C 1
ATOM 773 O O . LYS A 1 98 ? 7.124 -13.441 4.606 1.00 86.62 98 LYS A O 1
ATOM 778 N N . TYR A 1 99 ? 5.492 -12.699 5.962 1.00 87.31 99 TYR A N 1
ATOM 779 C CA . TYR A 1 99 ? 4.721 -12.066 4.896 1.00 87.31 99 TYR A CA 1
ATOM 780 C C . TYR A 1 99 ? 5.530 -10.975 4.176 1.00 87.31 99 TYR A C 1
ATOM 782 O O . TYR A 1 99 ? 5.524 -10.898 2.947 1.00 87.31 99 TYR A O 1
ATOM 790 N N . PHE A 1 100 ? 6.290 -10.168 4.924 1.00 86.25 100 PHE A N 1
ATOM 791 C CA . PHE A 1 100 ? 7.187 -9.163 4.353 1.00 86.25 100 PHE A CA 1
ATOM 792 C C . PHE A 1 100 ? 8.204 -9.781 3.383 1.00 86.25 100 PHE A C 1
ATOM 794 O O . PHE A 1 100 ? 8.368 -9.280 2.270 1.00 86.25 100 PHE A O 1
ATOM 801 N N . ALA A 1 101 ? 8.850 -10.881 3.777 1.00 86.00 101 ALA A N 1
ATOM 802 C CA . ALA A 1 101 ? 9.829 -11.562 2.937 1.00 86.00 101 ALA A CA 1
ATOM 803 C C . ALA A 1 101 ? 9.199 -12.220 1.697 1.00 86.00 101 ALA A C 1
ATOM 805 O O . ALA A 1 101 ? 9.740 -12.090 0.601 1.00 86.00 101 ALA A O 1
ATOM 806 N N . ASP A 1 102 ? 8.045 -12.870 1.857 1.00 87.25 102 ASP A N 1
ATOM 807 C CA . ASP A 1 102 ? 7.413 -13.657 0.791 1.00 87.25 102 ASP A CA 1
ATOM 808 C C . ASP A 1 102 ? 6.665 -12.792 -0.240 1.00 87.25 102 ASP A C 1
ATOM 810 O O . ASP A 1 102 ? 6.538 -13.182 -1.401 1.00 87.25 102 ASP A O 1
ATOM 814 N N . ARG A 1 103 ? 6.141 -11.626 0.163 1.00 86.00 103 ARG A N 1
ATOM 815 C CA . ARG A 1 103 ? 5.333 -10.752 -0.708 1.00 86.00 103 ARG A CA 1
ATOM 816 C C . ARG A 1 103 ? 6.032 -9.440 -1.032 1.00 86.00 103 ARG A C 1
ATOM 818 O O . ARG A 1 103 ? 6.295 -9.146 -2.194 1.00 86.00 103 ARG A O 1
ATOM 825 N N . VAL A 1 104 ? 6.378 -8.662 -0.010 1.00 84.81 104 VAL A N 1
ATOM 826 C CA . VAL A 1 104 ? 6.823 -7.270 -0.190 1.00 84.81 104 VAL A CA 1
ATOM 827 C C . VAL A 1 104 ? 8.208 -7.173 -0.823 1.00 84.81 104 VAL A C 1
ATOM 829 O O . VAL A 1 104 ? 8.463 -6.278 -1.632 1.00 84.81 104 VAL A O 1
ATOM 832 N N . ILE A 1 105 ? 9.103 -8.111 -0.506 1.00 84.88 105 ILE A N 1
ATOM 833 C CA . ILE A 1 105 ? 10.407 -8.193 -1.174 1.00 84.88 105 ILE A CA 1
ATOM 834 C C . ILE A 1 105 ? 10.252 -8.647 -2.632 1.00 84.88 105 ILE A C 1
ATOM 836 O O . ILE A 1 105 ? 10.993 -8.159 -3.480 1.00 84.88 105 ILE A O 1
ATOM 840 N N . VAL A 1 106 ? 9.295 -9.520 -2.948 1.00 84.00 106 VAL A N 1
ATOM 841 C CA . VAL A 1 106 ? 9.108 -10.058 -4.308 1.00 84.00 106 VAL A CA 1
ATOM 842 C C . VAL A 1 106 ? 8.474 -9.034 -5.253 1.00 84.00 106 VAL A C 1
ATOM 844 O O . VAL A 1 106 ? 8.825 -8.980 -6.425 1.00 84.00 106 VAL A O 1
ATOM 847 N N . ASP A 1 107 ? 7.581 -8.186 -4.747 1.00 81.44 107 ASP A N 1
ATOM 848 C CA . ASP A 1 107 ? 6.799 -7.260 -5.574 1.00 81.44 107 ASP A CA 1
ATOM 849 C C . ASP A 1 107 ? 7.596 -6.061 -6.138 1.00 81.44 107 ASP A C 1
ATOM 851 O O . ASP A 1 107 ? 7.072 -5.324 -6.970 1.00 81.44 107 ASP A O 1
ATOM 855 N N . ASP A 1 108 ? 8.842 -5.837 -5.696 1.00 80.94 108 ASP A N 1
ATOM 856 C CA . ASP A 1 108 ? 9.753 -4.767 -6.176 1.00 80.94 108 ASP A CA 1
ATOM 857 C C . ASP A 1 108 ? 9.215 -3.320 -6.149 1.00 80.94 108 ASP A C 1
ATOM 859 O O . ASP A 1 108 ? 9.866 -2.396 -6.626 1.00 80.94 108 ASP A O 1
ATOM 863 N N . ILE A 1 109 ? 8.074 -3.075 -5.498 1.00 83.88 109 ILE A N 1
ATOM 864 C CA . ILE A 1 109 ? 7.492 -1.729 -5.338 1.00 83.88 109 ILE A CA 1
ATOM 865 C C . ILE A 1 109 ? 8.409 -0.815 -4.496 1.00 83.88 109 ILE A C 1
ATOM 867 O O . ILE A 1 109 ? 8.513 0.392 -4.742 1.00 83.88 109 ILE A O 1
ATOM 871 N N . LEU A 1 110 ? 9.080 -1.392 -3.494 1.00 82.81 110 LEU A N 1
ATOM 872 C CA . LEU A 1 110 ? 10.055 -0.713 -2.636 1.00 82.81 110 LEU A CA 1
ATOM 873 C C . LEU A 1 110 ? 11.457 -0.764 -3.251 1.00 82.81 110 LEU A C 1
ATOM 875 O O . LEU A 1 110 ? 11.838 -1.779 -3.834 1.00 82.81 110 LEU A O 1
ATOM 879 N N . THR A 1 111 ? 12.255 0.289 -3.065 1.00 83.31 111 THR A N 1
ATOM 880 C CA . THR A 1 111 ? 13.652 0.279 -3.511 1.00 83.31 111 THR A CA 1
ATOM 881 C C . THR A 1 111 ? 14.467 -0.720 -2.695 1.00 83.31 111 THR A C 1
ATOM 883 O O . THR A 1 111 ? 14.124 -1.067 -1.561 1.00 83.31 111 THR A O 1
ATOM 886 N N . ALA A 1 112 ? 15.591 -1.173 -3.253 1.00 82.38 112 ALA A N 1
ATOM 887 C CA . ALA A 1 112 ? 16.509 -2.063 -2.546 1.00 82.38 112 ALA A CA 1
ATOM 888 C C . ALA A 1 112 ? 16.982 -1.467 -1.204 1.00 82.38 112 ALA A C 1
ATOM 890 O O . ALA A 1 112 ? 17.076 -2.187 -0.210 1.00 82.38 112 ALA A O 1
ATOM 891 N N . GLU A 1 113 ? 17.212 -0.151 -1.153 1.00 81.62 113 GLU A N 1
ATOM 892 C CA . GLU A 1 113 ? 17.585 0.564 0.073 1.00 81.62 113 GLU A CA 1
ATOM 893 C C . GLU A 1 113 ? 16.466 0.527 1.124 1.00 81.62 113 GLU A C 1
ATOM 895 O O . GLU A 1 113 ? 16.720 0.184 2.281 1.00 81.62 113 GLU A O 1
ATOM 900 N N . GLU A 1 114 ? 15.219 0.801 0.723 1.00 83.31 114 GLU A N 1
ATOM 901 C CA . GLU A 1 114 ? 14.044 0.743 1.603 1.00 83.31 114 GLU A CA 1
ATOM 902 C C . GLU A 1 114 ? 13.826 -0.674 2.148 1.00 83.31 114 GLU A C 1
ATOM 904 O O . GLU A 1 114 ? 13.618 -0.854 3.349 1.00 83.31 114 GLU A O 1
ATOM 909 N N . LYS A 1 115 ? 13.934 -1.697 1.291 1.00 84.12 115 LYS A N 1
ATOM 910 C CA . LYS A 1 115 ? 13.807 -3.109 1.686 1.00 84.12 115 LYS A CA 1
ATOM 9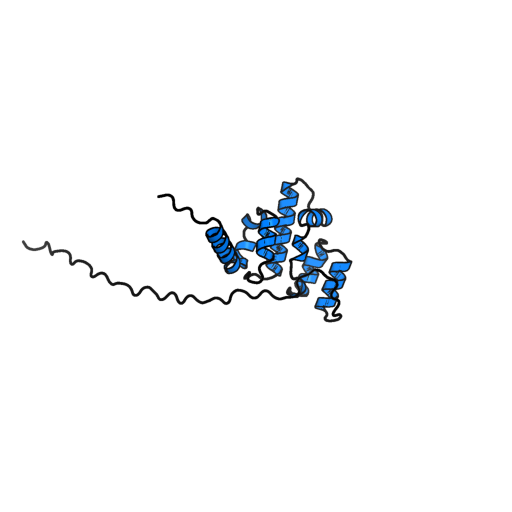11 C C . LYS A 1 115 ? 14.869 -3.513 2.698 1.00 84.12 115 LYS A C 1
ATOM 913 O O . LYS A 1 115 ?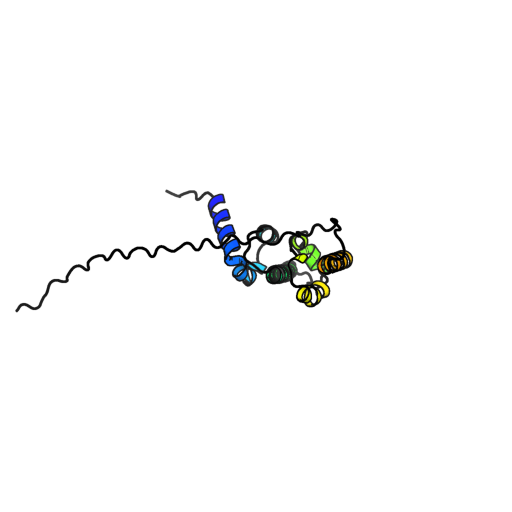 14.540 -4.114 3.722 1.00 84.12 115 LYS A O 1
ATOM 918 N N . LEU A 1 116 ? 16.133 -3.172 2.435 1.00 82.94 116 LEU A N 1
ATOM 919 C CA . LEU A 1 116 ? 17.232 -3.445 3.358 1.00 82.94 116 LEU A CA 1
ATOM 920 C C . LEU A 1 116 ? 16.993 -2.753 4.698 1.00 82.94 116 LEU A C 1
ATOM 922 O O . LEU A 1 116 ? 17.135 -3.387 5.743 1.00 82.94 116 LEU A O 1
ATOM 926 N N . HIS A 1 117 ? 16.559 -1.496 4.685 1.00 80.94 117 HIS A N 1
ATOM 927 C CA . HIS A 1 117 ? 16.273 -0.767 5.912 1.00 80.94 117 HIS A CA 1
ATOM 928 C C . HIS A 1 117 ? 15.133 -1.404 6.721 1.00 80.94 117 HIS A C 1
ATOM 930 O O . HIS A 1 117 ? 15.291 -1.671 7.913 1.00 80.94 117 HIS A O 1
ATOM 936 N N . LEU A 1 118 ? 14.001 -1.705 6.079 1.00 82.25 118 LEU A N 1
ATOM 937 C CA . LEU A 1 118 ? 12.860 -2.352 6.729 1.00 82.25 118 LEU A CA 1
ATOM 938 C C . LEU A 1 118 ? 13.230 -3.736 7.269 1.00 82.25 118 LEU A C 1
ATOM 940 O O . LEU A 1 118 ? 12.866 -4.066 8.395 1.00 82.25 118 LEU A O 1
ATOM 944 N N . SER A 1 119 ? 14.018 -4.513 6.520 1.00 81.19 119 SER A N 1
ATOM 945 C CA . SER A 1 119 ? 14.499 -5.821 6.978 1.00 81.19 119 SER A CA 1
ATOM 946 C C . SER A 1 119 ? 15.358 -5.710 8.244 1.00 81.19 119 SER A C 1
ATOM 948 O O . SER A 1 119 ? 15.145 -6.464 9.191 1.00 81.19 119 SER A O 1
ATOM 950 N N . ARG A 1 120 ? 16.256 -4.716 8.329 1.00 81.06 120 ARG A N 1
ATOM 951 C CA . ARG A 1 120 ? 17.060 -4.446 9.535 1.00 81.06 120 ARG A CA 1
ATOM 952 C C . ARG A 1 120 ? 16.199 -4.000 10.713 1.00 81.06 120 ARG A C 1
ATOM 954 O O . ARG A 1 120 ? 16.420 -4.457 11.833 1.00 81.06 120 ARG A O 1
ATOM 961 N N . SER A 1 121 ? 15.202 -3.148 10.462 1.00 77.56 121 SER A N 1
ATOM 962 C CA . SER A 1 121 ? 14.256 -2.698 11.489 1.00 77.56 121 SER A CA 1
ATOM 963 C C . SER A 1 121 ? 13.436 -3.868 12.049 1.00 77.56 121 SER A C 1
ATOM 965 O O . SER A 1 121 ? 13.302 -3.999 13.265 1.00 77.56 121 SER A O 1
ATOM 967 N N . LEU A 1 122 ? 12.977 -4.783 11.189 1.00 77.25 122 LEU A N 1
ATOM 968 C CA . LEU A 1 122 ? 12.266 -6.001 11.593 1.00 77.25 122 LEU A CA 1
ATOM 969 C C . LEU A 1 122 ? 13.154 -6.982 12.380 1.00 77.25 122 LEU A C 1
ATOM 971 O O . LEU A 1 122 ? 12.648 -7.681 13.261 1.00 77.25 122 LEU A O 1
ATOM 975 N N . LEU A 1 123 ? 14.458 -7.023 12.084 1.00 79.38 123 LEU A N 1
ATOM 976 C CA . LEU A 1 123 ? 15.466 -7.840 12.776 1.00 79.38 123 LEU A CA 1
ATOM 977 C C . LEU A 1 123 ? 15.990 -7.204 14.081 1.00 79.38 123 LEU A C 1
ATOM 979 O O . LEU A 1 123 ? 16.728 -7.857 14.816 1.00 79.38 123 LEU A O 1
ATOM 983 N N . GLY A 1 124 ? 15.585 -5.969 14.405 1.00 70.50 124 GLY A N 1
ATOM 984 C CA . GLY A 1 124 ? 15.925 -5.288 15.660 1.00 70.50 124 GLY A CA 1
ATOM 985 C C . GLY A 1 124 ? 17.354 -4.742 15.729 1.00 70.50 124 GLY A C 1
ATOM 986 O O . GLY A 1 124 ? 17.864 -4.537 16.827 1.00 70.50 124 GLY A O 1
ATOM 987 N N . SER A 1 125 ? 18.014 -4.545 14.583 1.00 62.72 125 SER A N 1
ATOM 988 C CA . SER A 1 125 ? 19.454 -4.256 14.534 1.00 62.72 125 SER A CA 1
ATOM 989 C C . SER A 1 125 ? 19.830 -2.770 14.555 1.00 62.72 125 SER A C 1
ATOM 991 O O . SER A 1 125 ? 20.984 -2.492 14.838 1.00 62.72 125 SER A O 1
ATOM 993 N N . ASP A 1 126 ? 18.916 -1.823 14.295 1.00 56.84 126 ASP A N 1
ATOM 994 C CA . ASP A 1 126 ? 19.244 -0.384 14.273 1.00 56.84 126 ASP A CA 1
ATOM 995 C C . ASP A 1 126 ? 18.037 0.542 14.525 1.00 56.84 126 ASP A C 1
ATOM 997 O O . ASP A 1 126 ? 16.915 0.281 14.083 1.00 56.84 126 ASP A O 1
ATOM 1001 N N . SER A 1 127 ? 18.305 1.679 15.181 1.00 54.50 127 SER A N 1
ATOM 1002 C CA . SER A 1 127 ? 17.382 2.786 15.489 1.00 54.50 127 SER A CA 1
ATOM 1003 C C . SER A 1 127 ? 17.452 3.933 14.469 1.00 54.50 127 SER A C 1
ATOM 1005 O O . SER A 1 127 ? 17.305 5.099 14.829 1.00 54.50 127 SER A O 1
ATOM 1007 N N . LEU A 1 128 ? 17.743 3.646 13.199 1.00 45.91 128 LEU A N 1
ATOM 1008 C CA . LEU A 1 128 ? 17.997 4.701 12.217 1.00 45.91 128 LEU A CA 1
ATOM 1009 C C . LEU A 1 128 ? 16.687 5.355 11.741 1.00 45.91 128 LEU A C 1
ATOM 1011 O O . LEU A 1 128 ? 15.833 4.742 11.103 1.00 45.91 128 LEU A O 1
ATOM 1015 N N . ASP A 1 129 ? 16.539 6.633 12.081 1.00 51.09 129 ASP A N 1
ATOM 1016 C CA . ASP A 1 129 ? 15.385 7.512 11.842 1.00 51.09 129 ASP A CA 1
ATOM 1017 C C . ASP A 1 129 ? 15.301 8.088 10.417 1.00 51.09 129 ASP A C 1
ATOM 1019 O O . ASP A 1 129 ? 14.780 9.178 10.200 1.00 51.09 129 ASP A O 1
ATOM 1023 N N . THR A 1 130 ? 15.807 7.369 9.414 1.00 48.50 130 THR A N 1
ATOM 1024 C CA . THR A 1 130 ? 15.905 7.905 8.042 1.00 48.50 130 THR A CA 1
ATOM 1025 C C . THR A 1 130 ? 14.762 7.471 7.130 1.00 48.50 130 THR A C 1
ATOM 1027 O O . THR A 1 130 ? 14.591 8.040 6.057 1.00 48.50 130 THR A O 1
ATOM 1030 N N . THR A 1 131 ? 13.935 6.503 7.528 1.00 52.47 131 THR A N 1
ATOM 1031 C CA . THR A 1 131 ? 12.771 6.150 6.713 1.00 52.47 131 THR A CA 1
ATOM 1032 C C . THR A 1 131 ? 11.543 6.949 7.099 1.00 52.47 131 THR A C 1
ATOM 1034 O O . THR A 1 131 ? 11.104 6.909 8.245 1.00 52.47 131 THR A O 1
ATOM 1037 N N . CYS A 1 132 ? 10.915 7.562 6.104 1.00 52.78 132 CYS A N 1
ATOM 1038 C CA . CYS A 1 132 ? 9.617 8.231 6.179 1.00 52.78 132 CYS A CA 1
ATOM 1039 C C . CYS A 1 132 ? 8.424 7.278 6.429 1.00 52.78 132 CYS A C 1
ATOM 1041 O O . CYS A 1 132 ? 7.273 7.708 6.350 1.00 52.78 132 CYS A O 1
ATOM 1043 N N . PHE A 1 133 ? 8.675 6.004 6.755 1.00 59.19 133 PHE A N 1
ATOM 1044 C CA . PHE A 1 133 ? 7.635 5.027 7.072 1.00 59.19 133 PHE A CA 1
ATOM 1045 C C . PHE A 1 133 ? 7.123 5.188 8.504 1.00 59.19 133 PHE A C 1
ATOM 1047 O O . PHE A 1 133 ? 7.880 5.356 9.464 1.00 59.19 133 PHE A O 1
ATOM 1054 N N . ILE A 1 134 ? 5.806 5.081 8.650 1.00 62.69 134 ILE A N 1
ATOM 1055 C CA . ILE A 1 134 ? 5.127 5.202 9.938 1.00 62.69 134 ILE A CA 1
ATOM 1056 C C . ILE A 1 134 ? 5.419 3.946 10.777 1.00 62.69 134 ILE A C 1
ATOM 1058 O O . ILE A 1 134 ? 5.015 2.837 10.431 1.00 62.69 134 ILE A O 1
ATOM 1062 N N . LYS A 1 135 ? 6.113 4.123 11.909 1.00 58.31 135 LYS A N 1
ATOM 1063 C CA . LYS A 1 135 ? 6.481 3.034 12.840 1.00 58.31 135 LYS A CA 1
ATOM 1064 C C . LYS A 1 135 ? 5.377 2.711 13.865 1.00 58.31 135 LYS A C 1
ATOM 1066 O O . LYS A 1 135 ? 5.392 1.652 14.492 1.00 58.31 135 LYS A O 1
ATOM 1071 N N . THR A 1 136 ? 4.416 3.615 14.062 1.00 57.69 136 THR A N 1
ATOM 1072 C CA . THR A 1 136 ? 3.395 3.528 15.121 1.00 57.69 136 THR A CA 1
ATOM 1073 C C . THR A 1 136 ? 2.253 2.588 14.747 1.00 57.69 136 THR A C 1
ATOM 1075 O O . THR A 1 136 ? 1.587 2.838 13.749 1.00 57.69 136 THR A O 1
ATOM 1078 N N . ALA A 1 137 ? 1.969 1.573 15.567 1.00 58.81 137 ALA A N 1
ATOM 1079 C CA . ALA A 1 137 ? 0.830 0.667 15.379 1.00 58.81 137 ALA A CA 1
ATOM 1080 C C . ALA A 1 137 ? -0.514 1.408 15.274 1.00 58.81 137 ALA A C 1
ATOM 1082 O O . ALA A 1 137 ? -0.731 2.409 15.967 1.00 58.81 137 ALA A O 1
ATOM 1083 N N . ARG A 1 138 ? -1.434 0.885 14.449 1.00 61.06 138 ARG A N 1
ATOM 1084 C CA . ARG A 1 138 ? -2.824 1.350 14.451 1.00 61.06 138 ARG A CA 1
ATOM 1085 C C . ARG A 1 138 ? -3.443 1.075 15.815 1.00 61.06 138 ARG A C 1
ATOM 1087 O O . ARG A 1 138 ? -3.306 -0.015 16.366 1.00 61.06 138 ARG A O 1
ATOM 1094 N N . LYS A 1 139 ? -4.122 2.079 16.355 1.00 64.56 139 LYS A N 1
ATOM 1095 C CA . LYS A 1 139 ? -4.950 1.952 17.550 1.00 64.56 139 LYS A CA 1
ATOM 1096 C C . LYS A 1 139 ? -6.379 1.918 17.042 1.00 64.56 139 LYS A C 1
ATOM 1098 O O . LYS A 1 139 ? -6.949 2.996 16.896 1.00 64.56 139 LYS A O 1
ATOM 1103 N N . PRO A 1 140 ? -6.931 0.739 16.701 1.00 58.88 140 PRO A N 1
ATOM 1104 C CA . PRO A 1 140 ? -8.323 0.679 16.290 1.00 58.88 140 PRO A CA 1
ATOM 1105 C C . PRO A 1 140 ? -9.154 1.375 17.360 1.00 58.88 140 PRO A C 1
ATOM 1107 O O . PRO A 1 140 ? -8.887 1.170 18.553 1.00 58.88 140 PRO A O 1
ATOM 1110 N N . LEU A 1 141 ? -10.113 2.214 16.949 1.00 52.66 141 LEU A N 1
ATOM 1111 C CA . LEU A 1 141 ? -11.065 2.774 17.900 1.00 52.66 141 LEU A CA 1
ATOM 1112 C C . LEU A 1 141 ? -11.606 1.595 18.688 1.00 52.66 141 LEU A C 1
ATOM 1114 O O . LEU A 1 141 ? -12.182 0.666 18.113 1.00 52.66 141 LEU A O 1
ATOM 1118 N N . PHE A 1 142 ? -11.322 1.605 19.993 1.00 49.25 142 PHE A N 1
ATOM 1119 C CA . PHE A 1 142 ? -11.849 0.630 20.926 1.00 49.25 142 PHE A CA 1
ATOM 1120 C C . PHE A 1 142 ? -13.310 0.476 20.553 1.00 49.25 142 PHE A C 1
ATOM 1122 O O . PHE A 1 142 ? -14.024 1.482 20.530 1.00 49.25 142 PHE A O 1
ATOM 1129 N N . GLN A 1 143 ? -13.722 -0.739 20.174 1.00 50.03 143 GLN A N 1
ATOM 1130 C CA . GLN A 1 143 ? -15.127 -1.039 19.988 1.00 50.03 143 GLN A CA 1
ATOM 1131 C C . GLN A 1 143 ? -15.776 -0.648 21.311 1.00 50.03 143 GLN A C 1
ATOM 1133 O O . GLN A 1 143 ? -15.816 -1.432 22.261 1.00 50.03 143 GLN A O 1
ATOM 1138 N N . GLN A 1 144 ? -16.304 0.575 21.392 1.00 45.81 144 GLN A N 1
ATOM 1139 C CA . GLN A 1 144 ? -17.447 0.834 22.217 1.00 45.81 144 GLN A CA 1
ATOM 1140 C C . GLN A 1 144 ? -18.444 -0.139 21.632 1.00 45.81 144 GLN A C 1
ATOM 1142 O O . GLN A 1 144 ? -19.091 0.126 20.620 1.00 45.81 144 GLN A O 1
ATOM 1147 N N . LYS A 1 145 ? -18.506 -1.321 22.254 1.00 42.91 145 LYS A N 1
ATOM 1148 C CA . LYS A 1 145 ? -19.705 -2.119 22.326 1.00 42.91 145 LYS A CA 1
ATOM 1149 C C . LYS A 1 145 ? -20.744 -1.097 22.733 1.00 42.91 145 LYS A C 1
ATOM 1151 O O . LYS A 1 145 ? -20.915 -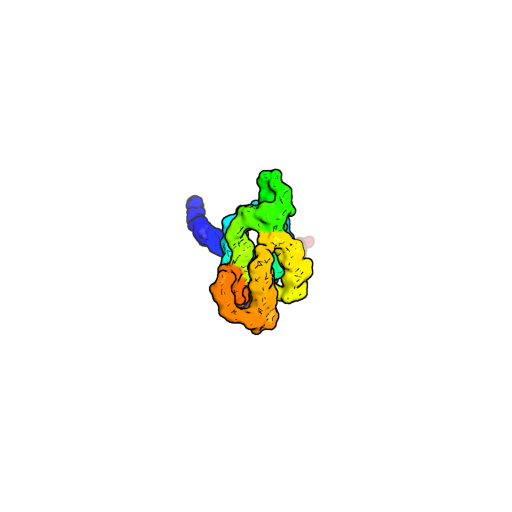0.821 23.920 1.00 42.91 145 LYS A O 1
ATOM 1156 N N . ARG A 1 146 ? -21.393 -0.475 21.748 1.00 44.91 146 ARG A N 1
ATOM 1157 C CA . ARG A 1 146 ? -22.698 0.106 21.941 1.00 44.91 146 ARG A CA 1
ATOM 1158 C C . ARG A 1 146 ? -23.453 -1.105 22.435 1.00 44.91 146 ARG A C 1
ATOM 1160 O O . ARG A 1 146 ? -23.773 -2.005 21.662 1.00 44.91 146 ARG A O 1
ATOM 1167 N N . ARG A 1 147 ? -23.592 -1.206 23.763 1.00 41.44 147 ARG A N 1
ATOM 1168 C CA . ARG A 1 147 ? -24.664 -1.970 24.367 1.00 41.44 147 ARG A CA 1
ATOM 1169 C C . ARG A 1 147 ? -25.856 -1.395 23.644 1.00 41.44 147 ARG A C 1
ATOM 1171 O O . ARG A 1 147 ? -26.274 -0.279 23.936 1.00 41.44 147 ARG A O 1
ATOM 1178 N N . VAL A 1 148 ? -26.309 -2.104 22.619 1.00 48.62 148 VAL A N 1
ATOM 1179 C CA . VAL A 1 148 ? -27.647 -1.922 22.118 1.00 48.62 148 VAL A CA 1
ATOM 1180 C C . VAL A 1 148 ? -28.446 -2.280 23.354 1.00 48.62 148 VAL A C 1
ATOM 1182 O O . VAL A 1 148 ? -28.588 -3.454 23.698 1.00 48.62 148 VAL A O 1
ATOM 1185 N N . LEU A 1 149 ? -28.807 -1.261 24.137 1.00 50.75 149 LEU A N 1
ATOM 1186 C CA . LEU A 1 149 ? -29.924 -1.376 25.040 1.00 50.75 149 LEU A CA 1
ATOM 1187 C C . LEU A 1 149 ? -31.020 -1.781 24.076 1.00 50.75 149 LEU A C 1
ATOM 1189 O O . LEU A 1 149 ? -31.453 -0.968 23.260 1.00 50.75 149 LEU A O 1
ATOM 1193 N N . ARG A 1 150 ? -31.318 -3.089 24.047 1.00 48.62 150 ARG A N 1
ATOM 1194 C CA . ARG A 1 150 ? -32.502 -3.606 23.379 1.00 48.62 150 ARG A CA 1
ATOM 1195 C C . ARG A 1 150 ? -33.577 -2.622 23.783 1.00 48.62 150 ARG A C 1
ATOM 1197 O O . ARG A 1 150 ? -33.781 -2.454 24.987 1.00 48.62 150 ARG A O 1
ATOM 1204 N N . PHE A 1 151 ? -34.146 -1.912 22.809 1.00 46.09 151 PHE A N 1
ATOM 1205 C CA . PHE A 1 151 ? -35.321 -1.097 23.057 1.00 46.09 151 PHE A CA 1
ATOM 1206 C C . PHE A 1 151 ? -36.213 -1.951 23.958 1.00 46.09 151 PHE A C 1
ATOM 1208 O O . PHE A 1 151 ? -36.477 -3.100 23.576 1.00 46.09 151 PHE A O 1
ATOM 1215 N N . PRO A 1 152 ? -36.553 -1.509 25.185 1.00 47.28 152 PRO A N 1
ATOM 1216 C CA . PRO A 1 152 ? -37.533 -2.240 25.954 1.00 47.28 152 PRO A CA 1
ATOM 1217 C C . PRO A 1 152 ? -38.739 -2.262 25.034 1.00 47.28 152 PRO A C 1
ATOM 1219 O O . PRO A 1 152 ? -39.237 -1.207 24.645 1.00 47.28 152 PRO A O 1
ATOM 1222 N N . SER A 1 153 ? -39.064 -3.462 24.558 1.00 47.44 153 SER A N 1
ATOM 1223 C CA . SER A 1 153 ? -40.228 -3.730 23.738 1.00 47.44 153 SER A CA 1
ATOM 1224 C C . SER A 1 153 ? -41.375 -3.012 24.427 1.00 47.44 153 SER A C 1
ATOM 1226 O O . SER A 1 153 ? -41.838 -3.471 25.472 1.00 47.44 153 SER A O 1
ATOM 1228 N N . LEU A 1 154 ? -41.782 -1.861 23.889 1.00 44.28 154 LEU A N 1
ATOM 1229 C CA . LEU A 1 154 ? -43.062 -1.279 24.220 1.00 44.28 154 LEU A CA 1
ATOM 1230 C C . LEU A 1 154 ? -44.043 -2.309 23.687 1.00 44.28 154 LEU A C 1
ATOM 1232 O O . LEU A 1 154 ? -44.318 -2.374 22.491 1.00 44.28 154 LEU A O 1
ATOM 1236 N N . ALA A 1 155 ? -44.447 -3.204 24.584 1.00 46.34 155 ALA A N 1
ATOM 1237 C CA . ALA A 1 155 ? -45.578 -4.070 24.394 1.00 46.34 155 ALA A CA 1
ATOM 1238 C C . ALA A 1 155 ? -46.758 -3.122 24.213 1.00 46.34 155 ALA A C 1
ATOM 1240 O O . ALA A 1 155 ? -47.347 -2.650 25.181 1.00 46.34 155 ALA A O 1
ATOM 1241 N N . PHE A 1 156 ? -47.037 -2.765 22.963 1.00 42.22 156 PHE A N 1
ATOM 1242 C CA . PHE A 1 156 ? -48.319 -2.198 22.617 1.00 42.22 156 PHE A CA 1
ATOM 1243 C C . PHE A 1 156 ? -49.339 -3.285 22.960 1.00 42.22 156 PHE A C 1
ATOM 1245 O O . PHE A 1 156 ? -49.240 -4.387 22.407 1.00 42.22 156 PHE A O 1
ATOM 1252 N N . PRO A 1 157 ? -50.264 -3.052 23.907 1.00 46.91 157 PRO A N 1
ATOM 1253 C CA . PRO A 1 157 ? -51.346 -3.990 24.124 1.00 46.91 157 PRO A CA 1
ATOM 1254 C C . PRO A 1 157 ? -52.106 -4.117 22.804 1.00 46.91 157 PRO A C 1
ATOM 1256 O O . PRO A 1 157 ? -52.593 -3.131 22.250 1.00 46.91 157 PRO A O 1
ATOM 1259 N N . CYS A 1 158 ? -52.129 -5.338 22.272 1.00 46.22 158 CYS A N 1
ATOM 1260 C CA . CYS A 1 158 ? -52.927 -5.697 21.112 1.00 46.22 158 CYS A CA 1
ATOM 1261 C C . CYS A 1 158 ? -54.385 -5.292 21.397 1.00 46.22 158 CYS A C 1
ATOM 1263 O O . CYS A 1 158 ? -54.912 -5.701 22.438 1.00 46.22 158 CYS A O 1
ATOM 1265 N N . PRO A 1 159 ? -55.047 -4.494 20.540 1.00 47.91 159 PRO A N 1
ATOM 1266 C CA . PRO A 1 159 ? -56.466 -4.224 20.696 1.00 47.91 159 PRO A CA 1
ATOM 1267 C C . PRO A 1 159 ? -57.206 -5.553 20.559 1.00 47.91 159 PRO A C 1
ATOM 1269 O O . PRO A 1 159 ? -57.135 -6.213 19.522 1.00 47.91 159 PRO A O 1
ATOM 1272 N N . THR A 1 160 ? -57.887 -5.970 21.620 1.00 57.28 160 THR A N 1
ATOM 1273 C CA . THR A 1 160 ? -58.776 -7.129 21.602 1.00 57.28 160 THR A CA 1
ATOM 1274 C C . THR A 1 160 ? -59.792 -6.962 20.479 1.00 57.28 160 THR A C 1
ATOM 1276 O O . THR A 1 160 ? -60.588 -6.021 20.493 1.00 57.28 160 THR A O 1
ATOM 1279 N N . ALA A 1 161 ? -59.752 -7.871 19.506 1.00 55.88 161 ALA A N 1
ATOM 1280 C CA . ALA A 1 161 ? -60.766 -7.974 18.471 1.00 55.88 161 ALA A CA 1
ATOM 1281 C C . ALA A 1 161 ? -62.134 -8.264 19.123 1.00 55.88 161 ALA A C 1
ATOM 1283 O O . ALA A 1 161 ? -62.208 -9.130 20.002 1.00 55.88 161 ALA A O 1
ATOM 1284 N N . PRO A 1 162 ? -63.216 -7.568 18.735 1.00 50.78 162 PRO A N 1
ATOM 1285 C CA . PRO A 1 162 ? -64.545 -7.882 19.233 1.00 50.78 162 PRO A CA 1
ATOM 1286 C C . PRO A 1 162 ? -64.976 -9.265 18.731 1.00 50.78 162 PRO A C 1
ATOM 1288 O O . PRO A 1 162 ? -64.864 -9.592 17.552 1.00 50.78 162 PRO A O 1
ATOM 1291 N N . ASN A 1 163 ? -65.448 -10.078 19.672 1.00 54.03 163 ASN A N 1
ATOM 1292 C CA . ASN A 1 163 ? -66.007 -11.403 19.458 1.00 54.03 163 ASN A CA 1
ATOM 1293 C C . ASN A 1 163 ? -67.297 -11.297 18.623 1.00 54.03 163 ASN A C 1
ATOM 1295 O O . ASN A 1 163 ? -68.314 -10.826 19.126 1.00 54.03 163 ASN A O 1
ATOM 1299 N N . ILE A 1 164 ? -67.248 -11.728 17.360 1.00 53.97 164 ILE A N 1
ATOM 1300 C CA . ILE A 1 164 ? -68.420 -11.853 16.478 1.00 53.97 164 ILE A CA 1
ATOM 1301 C C . ILE A 1 164 ? -68.762 -13.338 16.312 1.00 53.97 164 ILE A C 1
ATOM 1303 O O . ILE A 1 164 ? -68.716 -13.882 15.217 1.00 53.97 164 ILE A O 1
ATOM 1307 N N . TYR A 1 165 ? -69.073 -14.007 17.418 1.00 51.44 165 TYR A N 1
ATOM 1308 C CA . TYR A 1 165 ? -69.907 -15.210 17.429 1.00 51.44 165 TYR A CA 1
ATOM 1309 C C . TYR A 1 165 ? -70.860 -15.122 18.621 1.00 51.44 165 TYR A C 1
ATOM 1311 O O . TYR A 1 165 ? -70.706 -15.780 19.647 1.00 51.44 165 TYR A O 1
ATOM 1319 N N . ALA A 1 166 ? -71.847 -14.246 18.472 1.00 49.62 166 ALA A N 1
ATOM 1320 C CA . ALA A 1 166 ? -73.106 -14.320 19.186 1.00 49.62 166 ALA A CA 1
ATOM 1321 C C . ALA A 1 166 ? -74.200 -14.161 18.130 1.00 49.62 166 ALA A C 1
ATOM 1323 O O . ALA A 1 166 ? -74.439 -13.044 17.677 1.00 49.62 166 ALA A O 1
ATOM 1324 N N . ILE A 1 167 ? -74.720 -15.300 17.666 1.00 45.19 167 ILE A N 1
ATOM 1325 C CA . ILE A 1 167 ? -76.118 -15.677 17.378 1.00 45.19 167 ILE A CA 1
ATOM 1326 C C . ILE A 1 167 ? -76.059 -17.082 16.769 1.00 45.19 167 ILE A C 1
ATOM 1328 O O . ILE A 1 167 ? -75.322 -17.262 15.775 1.00 45.19 167 ILE A O 1
#

Secondary structure (DSSP, 8-state):
------HHHHHHHHHHHHHHTHHHHHTSTTGGGS-HHHHHHHHH-TT--S-HHHHHHHHHHHHHHHHHHTT----HHHHHHHHTTGGGGS-GGGS-HHHIIIIITTT--S-HHHHHHHHHHHTT----TT--S--SPP-----------------PPPPPPP-----

Organism: Sinanodonta woodiana (NCBI:txid1069815)

Sequence (167 aa):
QAQALDETDLSSKCLDFITQNGHLVLQQLSFENLSSYCVELIIKQNELCAKEEEVYEAVKGLAQSECARRNITPCADNMRKVLGGLHNHIRYVQMDRKYFADRVIVDDILTAEEKLHLSRSLLGSDSLDTTCFIKTARKPLFQQKRRVLRFPSLAFPCPTAPNIYAI

Radius of gyration: 24.17 Å; chains: 1; bounding box: 96×38×46 Å